Protein AF-A0A964UTZ8-F1 (afdb_monomer)

Mean predicted aligned error: 3.8 Å

Structure (mmCIF, N/CA/C/O backbone):
data_AF-A0A964UTZ8-F1
#
_entry.id   AF-A0A964UTZ8-F1
#
loop_
_atom_site.group_PDB
_atom_site.id
_atom_site.type_symbol
_atom_site.label_atom_id
_atom_site.label_alt_id
_atom_site.label_comp_id
_atom_site.label_asym_id
_atom_site.label_entity_id
_atom_site.label_seq_id
_atom_site.pdbx_PDB_ins_code
_atom_site.Cartn_x
_atom_site.Cartn_y
_atom_site.Cartn_z
_atom_site.occupancy
_atom_site.B_iso_or_equiv
_atom_site.auth_seq_id
_atom_site.auth_comp_id
_atom_site.auth_asym_id
_atom_site.auth_atom_id
_atom_site.pdbx_PDB_model_num
ATOM 1 N N . MET A 1 1 ? 24.484 1.151 -11.128 1.00 44.31 1 MET A N 1
ATOM 2 C CA . MET A 1 1 ? 23.427 1.980 -10.517 1.00 44.31 1 MET A CA 1
ATOM 3 C C . MET A 1 1 ? 23.391 1.582 -9.063 1.00 44.31 1 MET A C 1
ATOM 5 O O . MET A 1 1 ? 23.318 0.391 -8.809 1.00 44.31 1 MET A O 1
ATOM 9 N N . ALA A 1 2 ? 23.654 2.542 -8.178 1.00 41.22 2 ALA A N 1
ATOM 10 C CA . ALA A 1 2 ? 23.951 2.320 -6.766 1.00 41.22 2 ALA A CA 1
ATOM 11 C C . ALA A 1 2 ? 22.867 1.490 -6.064 1.00 41.22 2 ALA A C 1
ATOM 13 O O . ALA A 1 2 ? 21.696 1.602 -6.424 1.00 41.22 2 ALA A O 1
ATOM 14 N N . ASP A 1 3 ? 23.294 0.695 -5.081 1.00 51.69 3 ASP A N 1
ATOM 15 C CA . ASP A 1 3 ? 22.469 -0.095 -4.168 1.00 51.69 3 ASP A CA 1
ATOM 16 C C . ASP A 1 3 ? 21.373 0.770 -3.526 1.00 51.69 3 ASP A C 1
ATOM 18 O O . ASP A 1 3 ? 21.547 1.355 -2.458 1.00 51.69 3 ASP A O 1
ATOM 22 N N . LEU A 1 4 ? 20.227 0.887 -4.198 1.00 59.75 4 LEU A N 1
ATOM 23 C CA . LEU A 1 4 ? 19.010 1.436 -3.621 1.00 59.75 4 LEU A CA 1
ATOM 24 C C . LEU A 1 4 ? 18.435 0.377 -2.684 1.00 59.75 4 LEU A C 1
ATOM 26 O O . LEU A 1 4 ? 17.531 -0.379 -3.041 1.00 59.75 4 LEU A O 1
ATOM 30 N N . ASP A 1 5 ? 18.997 0.301 -1.483 1.00 66.44 5 ASP A N 1
ATOM 31 C CA . ASP A 1 5 ? 18.480 -0.558 -0.429 1.00 66.44 5 ASP A CA 1
ATOM 32 C C . ASP A 1 5 ? 17.278 0.105 0.253 1.00 66.44 5 ASP A C 1
ATOM 34 O O . ASP A 1 5 ? 17.351 0.609 1.371 1.00 66.44 5 ASP A O 1
ATOM 38 N N . PHE A 1 6 ? 16.133 0.113 -0.434 1.00 66.94 6 PHE A N 1
ATOM 39 C CA . PHE A 1 6 ? 14.863 0.543 0.159 1.00 66.94 6 PHE A CA 1
ATOM 40 C C . PHE A 1 6 ? 14.453 -0.323 1.368 1.00 66.94 6 PHE A C 1
ATOM 42 O O . PHE A 1 6 ? 13.616 0.117 2.156 1.00 66.94 6 PHE A O 1
ATOM 49 N N . ALA A 1 7 ? 15.037 -1.522 1.522 1.00 61.22 7 ALA A N 1
ATOM 50 C CA . ALA A 1 7 ? 14.761 -2.450 2.616 1.00 61.22 7 ALA A CA 1
ATOM 51 C C . ALA A 1 7 ? 15.514 -2.101 3.908 1.00 61.22 7 ALA A C 1
ATOM 53 O O . ALA A 1 7 ? 14.969 -2.267 4.996 1.00 61.22 7 ALA A O 1
ATOM 54 N N . GLY A 1 8 ? 16.725 -1.551 3.803 1.00 70.56 8 GLY A N 1
ATOM 55 C CA . GLY A 1 8 ? 17.558 -1.183 4.952 1.00 70.56 8 GLY A CA 1
ATOM 56 C C . GLY A 1 8 ? 17.317 0.213 5.541 1.00 70.56 8 GLY A C 1
ATOM 57 O O . GLY A 1 8 ? 17.865 0.524 6.596 1.00 70.56 8 GLY A O 1
ATOM 58 N N . VAL A 1 9 ? 16.523 1.068 4.885 1.00 83.12 9 VAL A N 1
ATOM 59 C CA . VAL A 1 9 ? 16.365 2.487 5.270 1.00 83.12 9 VAL A CA 1
ATOM 60 C C . VAL A 1 9 ? 15.151 2.743 6.162 1.00 83.12 9 VAL A C 1
ATOM 62 O O . VAL A 1 9 ? 14.118 2.088 6.021 1.00 83.12 9 VAL A O 1
ATOM 65 N N . SER A 1 10 ? 15.228 3.747 7.037 1.00 87.94 10 SER A N 1
ATOM 66 C CA . SER A 1 10 ? 14.084 4.204 7.845 1.00 87.94 10 SER A CA 1
ATOM 67 C C . SER A 1 10 ? 12.892 4.662 6.978 1.00 87.94 10 SER A C 1
ATOM 69 O O . SER A 1 10 ? 13.068 4.987 5.798 1.00 87.94 10 SER A O 1
ATOM 71 N N . PRO A 1 11 ? 11.656 4.715 7.516 1.00 88.25 11 PRO A N 1
ATOM 72 C CA . PRO A 1 11 ? 10.505 5.239 6.777 1.00 88.25 11 PRO A CA 1
ATOM 73 C C . PRO A 1 11 ? 10.695 6.685 6.281 1.00 88.25 11 PRO A C 1
ATOM 75 O O . PRO A 1 11 ? 10.255 7.025 5.181 1.00 88.25 11 PRO A O 1
ATOM 78 N N . GLU A 1 12 ? 11.386 7.530 7.047 1.00 91.00 12 GLU A N 1
ATOM 79 C CA . GLU A 1 12 ? 11.706 8.914 6.682 1.00 91.00 12 GLU A CA 1
ATOM 80 C C . GLU A 1 12 ? 12.733 8.981 5.546 1.00 91.00 12 GLU A C 1
ATOM 82 O O . GLU A 1 12 ? 12.575 9.757 4.602 1.00 91.00 12 GLU A O 1
ATOM 87 N N . GLU A 1 13 ? 13.783 8.159 5.601 1.00 90.81 13 GLU A N 1
ATOM 88 C CA . GLU A 1 13 ? 14.754 8.043 4.507 1.00 90.81 13 GLU A CA 1
ATOM 89 C C . GLU A 1 13 ? 14.099 7.496 3.241 1.00 90.81 13 GLU A C 1
ATOM 91 O O . GLU A 1 13 ? 14.304 8.058 2.166 1.00 90.81 13 GLU A O 1
ATOM 96 N N . PHE A 1 14 ? 13.245 6.476 3.363 1.00 90.50 14 PHE A N 1
ATOM 97 C CA . PHE A 1 14 ? 12.430 5.973 2.258 1.00 90.50 14 PHE A CA 1
ATOM 98 C C . PHE A 1 14 ? 11.631 7.108 1.603 1.00 90.50 14 PHE A C 1
ATOM 100 O O . PHE A 1 14 ? 11.675 7.278 0.383 1.00 90.50 14 PHE A O 1
ATOM 107 N N . ALA A 1 15 ? 10.967 7.949 2.401 1.00 92.38 15 ALA A N 1
ATOM 108 C CA . ALA A 1 15 ? 10.220 9.087 1.878 1.00 92.38 15 ALA A CA 1
ATOM 109 C C . ALA A 1 15 ? 11.103 10.131 1.188 1.00 92.38 15 ALA A C 1
ATOM 111 O O . ALA A 1 15 ? 10.713 10.656 0.141 1.00 92.38 15 ALA A O 1
ATOM 112 N N . LYS A 1 16 ? 12.305 10.401 1.704 1.00 93.31 16 LYS A N 1
ATOM 113 C CA . LYS A 1 16 ? 13.272 11.297 1.050 1.00 93.31 16 LYS A CA 1
ATOM 114 C C . LYS A 1 16 ? 13.779 10.736 -0.276 1.00 93.31 16 LYS A C 1
ATOM 116 O O . LYS A 1 16 ? 13.853 11.486 -1.248 1.00 93.31 16 LYS A O 1
ATOM 121 N N . ILE A 1 17 ? 14.069 9.436 -0.343 1.00 92.31 17 ILE A N 1
ATOM 122 C CA . ILE A 1 17 ? 14.494 8.774 -1.583 1.00 92.31 17 ILE A CA 1
ATOM 123 C C . ILE A 1 17 ? 13.378 8.872 -2.627 1.00 92.31 17 ILE A C 1
ATOM 125 O O . ILE A 1 17 ? 13.614 9.366 -3.726 1.00 92.31 17 ILE A O 1
ATOM 129 N N . VAL A 1 18 ? 12.141 8.499 -2.275 1.00 93.88 18 VAL A N 1
ATOM 130 C CA . VAL A 1 18 ? 10.993 8.574 -3.199 1.00 93.88 18 VAL A CA 1
ATOM 131 C C . VAL A 1 18 ? 10.729 10.011 -3.668 1.00 93.88 18 VAL A C 1
ATOM 133 O O . VAL A 1 18 ? 10.370 10.221 -4.825 1.00 93.88 18 VAL A O 1
ATOM 136 N N . LYS A 1 19 ? 10.936 11.015 -2.805 1.00 94.88 19 LYS A N 1
ATOM 137 C CA . LYS A 1 19 ? 10.806 12.441 -3.157 1.00 94.88 19 LYS A CA 1
ATOM 138 C C . LYS A 1 19 ? 11.844 12.890 -4.186 1.00 94.88 19 LYS A C 1
ATOM 140 O O . LYS A 1 19 ? 11.538 13.749 -5.010 1.00 94.88 19 LYS A O 1
ATOM 145 N N . GLY A 1 20 ? 13.052 12.329 -4.125 1.00 94.38 20 GLY A N 1
ATOM 146 C CA . GLY A 1 20 ? 14.144 12.622 -5.052 1.00 94.38 20 GLY A CA 1
ATOM 147 C C . GLY A 1 20 ? 13.994 11.973 -6.430 1.00 94.38 20 GLY A C 1
ATOM 148 O O . GLY A 1 20 ? 14.664 12.406 -7.361 1.00 94.38 20 GLY A O 1
ATOM 149 N N .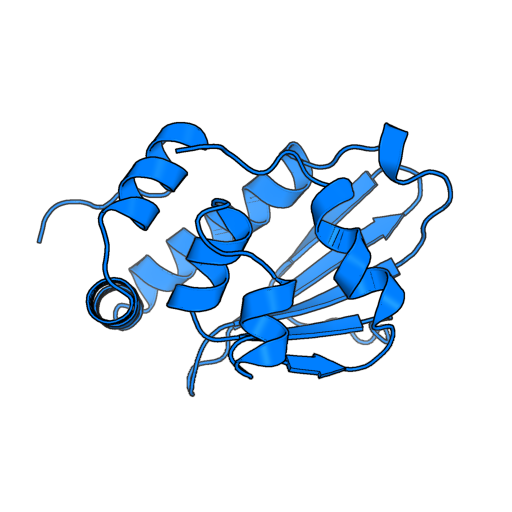 LEU A 1 21 ? 13.116 10.975 -6.574 1.00 93.94 21 LEU A N 1
ATOM 150 C CA . LEU A 1 21 ? 12.923 10.232 -7.818 1.00 93.94 21 LEU A CA 1
ATOM 151 C C . LEU A 1 21 ? 11.701 10.730 -8.609 1.00 93.94 21 LEU A C 1
ATOM 153 O O . LEU A 1 21 ? 10.586 10.912 -8.101 1.00 93.94 21 LEU A O 1
ATOM 157 N N . SER A 1 22 ? 11.882 10.891 -9.915 1.00 95.81 22 SER A N 1
ATOM 158 C CA . SER A 1 22 ? 10.786 11.084 -10.861 1.00 95.81 22 SER A CA 1
ATOM 159 C C . SER A 1 22 ? 9.967 9.797 -11.038 1.00 95.81 22 SER A C 1
ATOM 161 O O . SER A 1 22 ? 10.434 8.690 -10.773 1.00 95.81 22 SER A O 1
ATOM 163 N N . ASN A 1 23 ? 8.732 9.917 -11.548 1.00 94.19 23 ASN A N 1
ATOM 164 C CA . ASN A 1 23 ? 7.931 8.731 -11.897 1.00 94.19 23 ASN A CA 1
ATOM 165 C C . ASN A 1 23 ? 8.664 7.830 -12.903 1.00 94.19 23 ASN A C 1
ATOM 167 O O . ASN A 1 23 ? 8.541 6.613 -12.834 1.00 94.19 23 ASN A O 1
ATOM 171 N N . LYS A 1 24 ? 9.413 8.430 -13.839 1.00 94.69 24 LYS A N 1
ATOM 172 C CA . LYS A 1 24 ? 10.159 7.696 -14.860 1.00 94.69 24 LYS A CA 1
ATOM 173 C C . LYS A 1 24 ? 11.262 6.849 -14.228 1.00 94.69 24 LYS A C 1
ATOM 175 O O . LYS A 1 24 ? 11.339 5.671 -14.542 1.00 94.69 24 LYS A O 1
ATOM 180 N N . GLU A 1 25 ? 12.044 7.419 -13.315 1.00 94.69 25 GLU A N 1
ATOM 181 C CA . GLU A 1 25 ? 13.115 6.693 -12.621 1.00 94.69 25 GLU A CA 1
ATOM 182 C C . GLU A 1 25 ? 12.561 5.560 -11.755 1.00 94.69 25 GLU A C 1
ATOM 184 O O . GLU A 1 25 ? 13.064 4.444 -11.832 1.00 94.69 25 GLU A O 1
ATOM 189 N N . ILE A 1 26 ? 11.484 5.800 -10.991 1.00 93.75 26 ILE A N 1
ATOM 1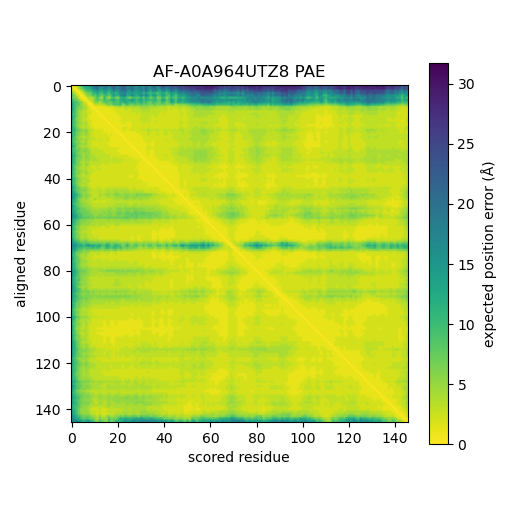90 C CA . ILE A 1 26 ? 10.840 4.733 -10.206 1.00 93.75 26 ILE A CA 1
ATOM 191 C C . ILE A 1 26 ? 10.374 3.596 -11.122 1.00 93.75 26 ILE A C 1
ATOM 193 O O . ILE A 1 26 ? 10.628 2.430 -10.836 1.00 93.75 26 ILE A O 1
ATOM 197 N N . ASN A 1 27 ? 9.727 3.926 -12.240 1.00 93.56 27 ASN A N 1
ATOM 198 C CA . ASN A 1 27 ? 9.237 2.919 -13.177 1.00 93.56 27 ASN A CA 1
ATOM 199 C C . ASN A 1 27 ? 10.377 2.197 -13.915 1.00 93.56 27 ASN A C 1
ATOM 201 O O . ASN A 1 27 ? 10.211 1.043 -14.290 1.00 93.56 27 ASN A O 1
ATOM 205 N N . GLU A 1 28 ? 11.526 2.842 -14.133 1.00 92.31 28 GLU A N 1
ATOM 206 C CA . GLU A 1 28 ? 12.727 2.193 -14.671 1.00 92.31 28 GLU A CA 1
ATOM 207 C C . GLU A 1 28 ? 13.340 1.220 -13.659 1.00 92.31 28 GLU A C 1
ATOM 209 O O . GLU A 1 28 ? 13.676 0.101 -14.039 1.00 92.31 28 GLU A O 1
ATOM 214 N N . ILE A 1 29 ? 13.405 1.599 -12.379 1.00 90.06 29 ILE A N 1
ATOM 215 C CA . ILE A 1 29 ? 13.835 0.725 -11.276 1.00 90.06 29 ILE A CA 1
ATOM 216 C C . ILE A 1 29 ? 12.895 -0.480 -11.146 1.00 90.06 29 ILE A C 1
ATOM 218 O O . ILE A 1 29 ? 13.355 -1.610 -11.009 1.00 90.06 29 ILE A O 1
ATOM 222 N N . ALA A 1 30 ? 11.583 -0.258 -11.251 1.00 91.94 30 ALA A N 1
ATOM 223 C CA . ALA A 1 30 ? 10.574 -1.311 -11.150 1.00 91.94 30 ALA A CA 1
ATOM 224 C C . ALA A 1 30 ? 10.646 -2.358 -12.282 1.00 91.94 30 ALA A C 1
ATOM 226 O O . ALA A 1 30 ? 10.010 -3.402 -12.181 1.00 91.94 30 ALA A O 1
ATOM 227 N N . ARG A 1 31 ? 11.423 -2.130 -13.351 1.00 91.88 31 ARG A N 1
ATOM 228 C CA . ARG A 1 31 ? 11.654 -3.149 -14.394 1.00 91.88 31 ARG A CA 1
ATOM 229 C C . ARG A 1 31 ? 12.562 -4.284 -13.932 1.00 91.88 31 ARG A C 1
ATOM 231 O O . ARG A 1 31 ? 12.548 -5.344 -14.549 1.00 91.88 31 ARG A O 1
ATOM 238 N N . ASP A 1 32 ? 13.358 -4.067 -12.890 1.00 92.12 32 ASP A N 1
ATOM 239 C CA . ASP A 1 32 ? 14.089 -5.143 -12.232 1.00 92.12 32 ASP A CA 1
ATOM 240 C C . ASP A 1 32 ? 13.120 -5.893 -11.307 1.00 92.12 32 ASP A C 1
ATOM 242 O O . ASP A 1 32 ? 12.750 -5.399 -10.242 1.00 92.12 32 ASP A O 1
ATOM 246 N N . GLU A 1 33 ? 12.677 -7.080 -11.728 1.00 90.88 33 GLU A N 1
ATOM 247 C CA . GLU A 1 33 ? 11.677 -7.872 -11.002 1.00 90.88 33 GLU A CA 1
ATOM 248 C C . GLU A 1 33 ? 12.140 -8.266 -9.592 1.00 90.88 33 GLU A C 1
ATOM 250 O O . GLU A 1 33 ? 11.336 -8.280 -8.654 1.00 90.88 33 GLU A O 1
ATOM 255 N N . VAL A 1 34 ? 13.436 -8.549 -9.419 1.00 91.25 34 VAL A N 1
ATOM 256 C CA . VAL A 1 34 ? 14.004 -8.957 -8.127 1.00 91.25 34 VAL A CA 1
ATOM 257 C C . VAL A 1 34 ? 14.008 -7.771 -7.173 1.00 91.25 34 VAL A C 1
ATOM 259 O O . VAL A 1 34 ? 13.557 -7.886 -6.030 1.00 91.25 34 VAL A O 1
ATOM 262 N N . LEU A 1 35 ? 14.480 -6.614 -7.639 1.00 89.88 35 LEU A N 1
ATOM 263 C CA . LEU A 1 35 ? 14.479 -5.395 -6.842 1.00 89.88 35 LEU A CA 1
ATOM 264 C C . LEU A 1 35 ? 13.051 -4.940 -6.532 1.00 89.88 35 LEU A C 1
ATOM 266 O O . LEU A 1 35 ? 12.740 -4.654 -5.378 1.00 89.88 35 LEU A O 1
ATOM 270 N N . ARG A 1 36 ? 12.163 -4.939 -7.530 1.00 92.81 36 ARG A N 1
ATOM 271 C CA . ARG A 1 36 ? 10.753 -4.577 -7.368 1.00 92.81 36 ARG A CA 1
ATOM 272 C C . ARG A 1 36 ? 10.069 -5.428 -6.304 1.00 92.81 36 ARG A C 1
ATOM 274 O O . ARG A 1 36 ? 9.434 -4.876 -5.409 1.00 92.81 36 ARG A O 1
ATOM 281 N N . THR A 1 37 ? 10.226 -6.749 -6.368 1.00 92.62 37 THR A N 1
ATOM 282 C CA . THR A 1 37 ? 9.629 -7.676 -5.393 1.00 92.62 37 THR A CA 1
ATOM 283 C C . THR A 1 37 ? 10.115 -7.369 -3.979 1.00 92.62 37 THR A C 1
ATOM 285 O O . THR A 1 37 ? 9.311 -7.272 -3.054 1.00 92.62 37 THR A O 1
ATOM 288 N N . ARG A 1 38 ? 11.421 -7.124 -3.806 1.00 91.44 38 ARG A N 1
ATOM 289 C CA . ARG A 1 38 ? 11.998 -6.746 -2.505 1.00 91.44 38 ARG A CA 1
ATOM 290 C C . ARG A 1 38 ? 11.441 -5.422 -1.980 1.00 91.44 38 ARG A C 1
ATOM 292 O O . ARG A 1 38 ? 11.112 -5.334 -0.801 1.00 91.44 38 ARG A O 1
ATOM 299 N N . VAL A 1 39 ? 11.315 -4.409 -2.840 1.00 91.69 39 VAL A N 1
ATOM 300 C CA . VAL A 1 39 ? 10.759 -3.095 -2.473 1.00 91.69 39 VAL A CA 1
ATOM 301 C C . VAL A 1 39 ? 9.301 -3.221 -2.036 1.00 91.69 39 VAL A C 1
ATOM 303 O O . VAL A 1 39 ? 8.928 -2.680 -0.997 1.00 91.69 39 VAL A O 1
ATOM 306 N N . LEU A 1 40 ? 8.475 -3.942 -2.800 1.00 94.44 40 LEU A N 1
ATOM 307 C CA . LEU A 1 40 ? 7.065 -4.135 -2.462 1.00 94.44 40 LEU A CA 1
ATOM 308 C C . LEU A 1 40 ? 6.912 -4.907 -1.149 1.00 94.44 40 LEU A C 1
ATOM 310 O O . LEU A 1 40 ? 6.186 -4.446 -0.271 1.00 94.44 40 LEU A O 1
ATOM 314 N N . ALA A 1 41 ? 7.637 -6.017 -0.983 1.00 92.69 41 ALA A N 1
ATOM 315 C CA . ALA A 1 41 ? 7.612 -6.810 0.243 1.00 92.69 41 ALA A CA 1
ATOM 316 C C . ALA A 1 41 ? 7.980 -5.974 1.479 1.00 92.69 41 ALA A C 1
ATOM 318 O O . ALA A 1 41 ? 7.298 -6.055 2.501 1.00 92.69 41 ALA A O 1
ATOM 319 N N . GLU A 1 42 ? 9.001 -5.120 1.378 1.00 91.75 42 GLU A N 1
ATOM 320 C CA . GLU A 1 42 ? 9.379 -4.219 2.466 1.00 91.75 42 GLU A CA 1
ATOM 321 C C . GLU A 1 42 ? 8.268 -3.207 2.785 1.00 91.75 42 GLU A C 1
ATOM 323 O O . GLU A 1 42 ? 7.865 -3.062 3.941 1.00 91.75 42 GLU A O 1
ATOM 328 N N . VAL A 1 43 ? 7.763 -2.494 1.774 1.00 93.00 43 VAL A N 1
ATOM 329 C CA . VAL A 1 43 ? 6.742 -1.451 1.964 1.00 93.00 43 VAL A CA 1
ATOM 330 C C . VAL A 1 43 ? 5.470 -2.041 2.576 1.00 93.00 43 VAL A C 1
ATOM 332 O O . VAL A 1 43 ? 4.927 -1.489 3.534 1.00 93.00 43 VAL A O 1
ATOM 335 N N . PHE A 1 44 ? 5.016 -3.188 2.074 1.00 94.38 44 PHE A N 1
ATOM 336 C CA . PHE A 1 44 ? 3.868 -3.900 2.627 1.00 94.38 44 PHE A CA 1
ATOM 337 C C . PHE A 1 44 ? 4.149 -4.447 4.034 1.00 94.38 44 PHE A C 1
ATOM 339 O O . PHE A 1 44 ? 3.285 -4.357 4.905 1.00 94.38 44 PHE A O 1
ATOM 346 N N . GLY A 1 45 ? 5.370 -4.911 4.313 1.00 91.50 45 GLY A N 1
ATOM 347 C CA . GLY A 1 45 ? 5.796 -5.291 5.663 1.00 91.50 45 GLY A CA 1
ATOM 348 C C . GLY A 1 45 ? 5.750 -4.128 6.665 1.00 91.50 45 GLY A C 1
ATOM 349 O O . GLY A 1 45 ? 5.412 -4.325 7.836 1.00 91.50 45 GLY A O 1
ATOM 350 N N . ARG A 1 46 ? 6.024 -2.897 6.213 1.00 89.50 46 ARG A N 1
ATOM 351 C CA . ARG A 1 46 ? 5.918 -1.676 7.033 1.00 89.50 46 ARG A CA 1
ATOM 352 C C . ARG A 1 46 ? 4.479 -1.263 7.306 1.00 89.50 46 ARG A C 1
ATOM 354 O O . ARG A 1 46 ? 4.220 -0.787 8.408 1.00 89.50 46 ARG A O 1
ATOM 361 N N . MET A 1 47 ? 3.546 -1.487 6.376 1.00 90.25 47 MET A N 1
ATOM 362 C CA . MET A 1 47 ? 2.136 -1.110 6.565 1.00 90.25 47 MET A CA 1
ATOM 363 C C . MET A 1 47 ? 1.544 -1.680 7.859 1.00 90.25 47 MET A C 1
ATOM 365 O O . MET A 1 47 ? 0.858 -0.960 8.578 1.00 90.25 47 MET A O 1
ATOM 369 N N . GLY A 1 48 ? 1.850 -2.938 8.198 1.00 87.00 48 GLY A N 1
ATOM 370 C CA . GLY A 1 48 ? 1.400 -3.537 9.460 1.00 87.00 48 GLY A CA 1
ATOM 371 C C . GLY A 1 48 ? 1.967 -2.829 10.698 1.00 87.00 48 GLY A C 1
ATOM 372 O O . GLY A 1 48 ? 1.256 -2.641 11.679 1.00 87.00 48 GLY A O 1
ATOM 373 N N . ARG A 1 49 ? 3.228 -2.376 10.641 1.00 88.94 49 ARG A N 1
ATOM 374 C CA . ARG A 1 49 ? 3.907 -1.658 11.741 1.00 88.94 49 ARG A CA 1
ATOM 375 C C . ARG A 1 49 ? 3.451 -0.207 11.881 1.00 88.94 49 ARG A C 1
ATOM 377 O O . ARG A 1 49 ? 3.498 0.335 12.975 1.00 88.94 49 ARG A O 1
ATOM 384 N N . GLN A 1 50 ? 3.054 0.414 10.775 1.00 92.25 50 GLN A N 1
ATOM 385 C CA . GLN A 1 50 ? 2.571 1.795 10.728 1.00 92.25 50 GLN A CA 1
ATOM 386 C C . GLN A 1 50 ? 1.075 1.901 11.027 1.00 92.25 50 GLN A C 1
ATOM 388 O O . GLN A 1 50 ? 0.540 3.003 11.043 1.00 92.25 50 GLN A O 1
ATOM 393 N N . PHE A 1 51 ? 0.376 0.781 11.212 1.00 95.69 51 PHE A N 1
ATOM 394 C CA . PHE A 1 51 ? -1.052 0.793 11.480 1.00 95.69 51 PHE A CA 1
ATOM 395 C C . PHE A 1 51 ? -1.373 1.430 12.839 1.00 95.69 51 PHE A C 1
ATOM 397 O O . PHE A 1 51 ? -0.737 1.139 13.849 1.00 95.69 51 PHE A O 1
ATOM 404 N N . ARG A 1 52 ? -2.411 2.266 12.845 1.00 95.81 52 ARG A N 1
ATOM 405 C CA . ARG A 1 52 ? -2.901 3.032 13.988 1.00 95.81 52 ARG A CA 1
ATOM 406 C C . ARG A 1 52 ? -4.208 2.433 14.515 1.00 95.81 52 ARG A C 1
ATOM 408 O O . ARG A 1 52 ? -5.289 2.818 14.052 1.00 95.81 52 ARG A O 1
ATOM 415 N N . PRO A 1 53 ? -4.156 1.474 15.455 1.00 94.44 53 PRO A N 1
ATOM 416 C CA . PRO A 1 53 ? -5.354 0.788 15.936 1.00 94.44 53 PRO A CA 1
ATOM 417 C C . PRO A 1 53 ? -6.375 1.742 16.568 1.00 94.44 53 PRO A C 1
ATOM 419 O O . PRO A 1 53 ? -7.582 1.546 16.431 1.00 94.44 53 PRO A O 1
ATOM 422 N N . GLU A 1 54 ? -5.914 2.819 17.202 1.00 94.31 54 GLU A N 1
ATOM 423 C CA . GLU A 1 54 ? -6.759 3.803 17.873 1.00 94.31 54 GLU A CA 1
ATOM 424 C C . GLU A 1 54 ? -7.623 4.626 16.909 1.00 94.31 54 GLU A C 1
ATOM 426 O O . GLU A 1 54 ? -8.673 5.129 17.306 1.00 94.31 54 GLU A O 1
ATOM 431 N N . THR A 1 55 ? -7.219 4.753 15.639 1.00 93.81 55 THR A N 1
ATOM 432 C CA . THR A 1 55 ? -8.018 5.451 14.619 1.00 93.81 55 THR A CA 1
ATOM 433 C C . THR A 1 55 ? -8.938 4.505 13.853 1.00 93.81 55 THR A C 1
ATOM 435 O O . THR A 1 55 ? -9.878 4.969 13.203 1.00 93.81 55 THR A O 1
ATOM 438 N N . ALA A 1 56 ? -8.700 3.192 13.939 1.00 92.44 56 ALA A N 1
ATOM 439 C CA . ALA A 1 56 ? -9.444 2.162 13.221 1.00 92.44 56 ALA A CA 1
ATOM 440 C C . ALA A 1 56 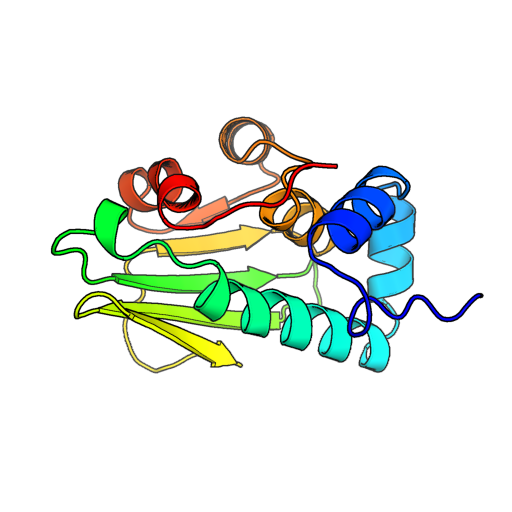? -10.794 1.808 13.860 1.00 92.44 56 ALA A C 1
ATOM 442 O O . ALA A 1 56 ? -11.717 1.418 13.142 1.00 92.44 56 ALA A O 1
ATOM 443 N N . GLY A 1 57 ? -10.943 1.983 15.177 1.00 91.19 57 GLY A N 1
ATOM 444 C CA . GLY A 1 57 ? -12.184 1.669 15.890 1.00 91.19 57 GLY A CA 1
ATOM 445 C C . GLY A 1 57 ? -12.626 0.221 15.648 1.00 91.19 57 GLY A C 1
ATOM 446 O O . GLY A 1 57 ? -11.842 -0.706 15.817 1.00 91.19 57 GLY A O 1
ATOM 447 N N . THR A 1 58 ? -13.876 0.026 15.219 1.00 93.56 58 THR A N 1
ATOM 448 C CA . THR A 1 58 ? -14.455 -1.296 14.906 1.00 93.56 58 THR A CA 1
ATOM 449 C C . THR A 1 58 ? -14.376 -1.652 13.417 1.00 93.56 58 THR A C 1
ATOM 451 O O . THR A 1 58 ? -15.208 -2.409 12.917 1.00 93.56 58 THR A O 1
ATOM 454 N N . LEU A 1 59 ? -13.449 -1.051 12.662 1.00 95.94 59 LEU A N 1
ATOM 455 C CA . LEU A 1 59 ? -13.318 -1.330 11.235 1.00 95.94 59 LEU A CA 1
ATOM 456 C C . LEU A 1 59 ? -12.932 -2.794 10.997 1.00 95.94 59 LEU A C 1
ATOM 458 O O . LEU A 1 59 ? -11.879 -3.248 11.435 1.00 95.94 59 LEU A O 1
ATOM 462 N N . GLU A 1 60 ? -13.738 -3.466 10.180 1.00 97.00 60 GLU A N 1
ATOM 463 C CA . GLU A 1 60 ? -13.370 -4.706 9.511 1.00 97.00 60 GLU A CA 1
ATOM 464 C C . GLU A 1 60 ? -13.380 -4.495 7.998 1.00 97.00 60 GLU A C 1
ATOM 466 O O . GLU A 1 60 ? -14.385 -4.078 7.404 1.00 97.00 60 GLU A O 1
ATOM 471 N N . ALA A 1 61 ? -12.236 -4.738 7.363 1.00 97.94 61 ALA A N 1
ATOM 472 C CA . ALA A 1 61 ? -12.099 -4.598 5.924 1.00 97.94 61 ALA A CA 1
ATOM 473 C C . ALA A 1 61 ? -10.936 -5.424 5.376 1.00 97.94 61 ALA A C 1
ATOM 475 O O . ALA A 1 61 ? -9.837 -5.430 5.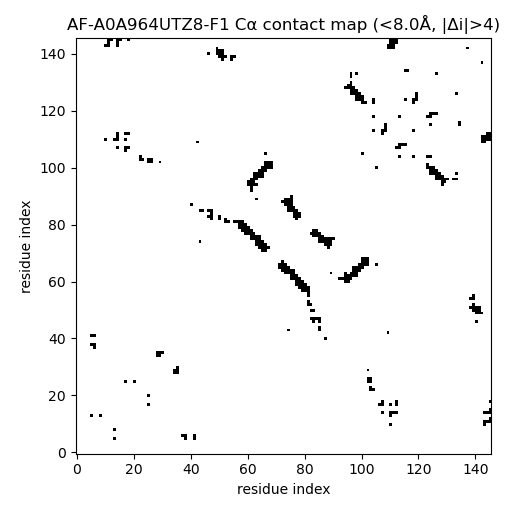928 1.00 97.94 61 ALA A O 1
ATOM 476 N N . LEU A 1 62 ? -11.172 -6.045 4.223 1.00 98.44 62 LEU A N 1
ATOM 477 C CA . LEU A 1 62 ? -10.117 -6.508 3.334 1.00 98.44 62 LEU A CA 1
ATOM 478 C C . LEU A 1 62 ? -9.903 -5.449 2.249 1.00 98.44 62 LEU A C 1
ATOM 480 O O . LEU A 1 62 ? -10.842 -5.101 1.528 1.00 98.44 62 LEU A O 1
ATOM 484 N N . ILE A 1 63 ? -8.681 -4.940 2.145 1.00 98.38 63 ILE A N 1
ATOM 485 C CA . ILE A 1 63 ? -8.253 -4.015 1.098 1.00 98.38 63 ILE A CA 1
ATOM 486 C C . ILE A 1 63 ? -7.335 -4.786 0.158 1.00 98.38 63 ILE A C 1
ATOM 488 O O . ILE A 1 63 ? -6.333 -5.345 0.602 1.00 98.38 63 ILE A O 1
ATOM 492 N N . ARG A 1 64 ? -7.663 -4.802 -1.135 1.00 98.69 64 ARG A N 1
ATOM 493 C CA . ARG A 1 64 ? -6.817 -5.401 -2.172 1.00 98.69 64 ARG A CA 1
ATOM 494 C C . ARG A 1 64 ? -6.051 -4.313 -2.915 1.00 98.69 64 ARG A C 1
ATOM 496 O O . ARG A 1 64 ? -6.632 -3.340 -3.386 1.00 98.69 64 ARG A O 1
ATOM 503 N N . TRP A 1 65 ? -4.751 -4.500 -3.052 1.00 98.44 65 TRP A N 1
ATOM 504 C CA . TRP A 1 65 ? -3.838 -3.616 -3.761 1.00 98.44 65 TRP A CA 1
ATOM 505 C C . TRP A 1 65 ? -3.418 -4.296 -5.052 1.00 98.44 65 TRP A C 1
ATOM 507 O O . TRP A 1 65 ? -3.022 -5.458 -5.037 1.00 98.44 65 TRP A O 1
ATOM 517 N N . LYS A 1 66 ? -3.510 -3.578 -6.166 1.00 98.38 66 LYS A N 1
ATOM 518 C CA . LYS A 1 66 ? -3.028 -4.015 -7.473 1.00 98.38 66 LYS A CA 1
ATOM 519 C C . LYS A 1 66 ? -2.031 -2.969 -7.957 1.00 98.38 66 LYS A C 1
ATOM 521 O O . LYS A 1 66 ? -2.422 -1.842 -8.268 1.00 98.38 66 LYS A O 1
ATOM 526 N N . VAL A 1 67 ? -0.750 -3.317 -7.923 1.00 98.25 67 VAL A N 1
ATOM 527 C CA . VAL A 1 67 ? 0.356 -2.381 -8.138 1.00 98.25 67 VAL A CA 1
ATOM 528 C C . VAL A 1 67 ? 1.107 -2.744 -9.412 1.00 98.25 67 VAL A C 1
ATOM 530 O O . VAL A 1 67 ? 1.534 -3.886 -9.574 1.00 98.25 67 VAL A O 1
ATOM 533 N N . GLY A 1 68 ? 1.302 -1.765 -10.289 1.00 95.31 68 GLY A N 1
ATOM 534 C CA . GLY A 1 68 ? 2.082 -1.882 -11.519 1.00 95.31 68 GLY A CA 1
ATOM 535 C C . GLY A 1 68 ? 1.237 -1.832 -12.791 1.00 95.31 68 GLY A C 1
ATOM 536 O O . GLY A 1 68 ? 0.095 -2.290 -12.832 1.00 95.31 68 GLY A O 1
ATOM 537 N N . ASP A 1 69 ? 1.832 -1.286 -13.852 1.00 84.00 69 ASP A N 1
ATOM 538 C CA . ASP A 1 69 ? 1.208 -1.135 -15.168 1.00 84.00 69 ASP A CA 1
ATOM 539 C C . ASP A 1 69 ? 1.700 -2.250 -16.108 1.00 84.00 69 ASP A C 1
ATOM 541 O O . ASP A 1 69 ? 2.753 -2.146 -16.733 1.00 84.00 69 ASP A O 1
ATOM 545 N N . GLY A 1 70 ? 0.946 -3.351 -16.192 1.00 77.19 70 GLY A N 1
ATOM 546 C CA . GLY A 1 70 ? 1.226 -4.490 -17.084 1.00 77.19 70 GLY A CA 1
ATOM 547 C C . GLY A 1 70 ? 1.884 -5.702 -16.409 1.00 77.19 70 GLY A C 1
ATOM 548 O O . GLY A 1 70 ? 1.590 -6.826 -16.802 1.00 77.19 70 GLY A O 1
ATOM 549 N N . HIS A 1 71 ? 2.674 -5.491 -15.351 1.00 83.88 71 HIS A N 1
ATOM 550 C CA . HIS A 1 71 ? 3.230 -6.543 -14.481 1.00 83.88 71 HIS A CA 1
ATOM 551 C C . HIS A 1 71 ? 2.687 -6.375 -13.059 1.00 83.88 71 HIS A C 1
ATOM 553 O O . HIS A 1 71 ? 3.362 -5.901 -12.144 1.00 83.88 71 HIS A O 1
ATOM 559 N N . GLU A 1 72 ? 1.406 -6.687 -12.898 1.00 93.19 72 GLU A N 1
ATOM 560 C CA . GLU A 1 72 ? 0.665 -6.404 -11.675 1.00 93.19 72 GLU A CA 1
ATOM 561 C C . GLU A 1 72 ? 1.109 -7.305 -10.512 1.00 93.19 72 GLU A C 1
ATOM 563 O O . GLU A 1 72 ? 1.054 -8.529 -10.599 1.00 93.19 72 GLU A O 1
ATOM 568 N N . ALA A 1 73 ? 1.513 -6.685 -9.405 1.00 97.31 73 ALA A N 1
ATOM 569 C CA . ALA A 1 73 ? 1.666 -7.334 -8.113 1.00 97.31 73 ALA A CA 1
ATOM 570 C C . ALA A 1 73 ? 0.380 -7.143 -7.305 1.00 97.31 73 ALA A C 1
ATOM 572 O O . ALA A 1 73 ? -0.182 -6.043 -7.273 1.00 97.31 73 ALA A O 1
ATOM 573 N N . VAL A 1 74 ? -0.078 -8.205 -6.645 1.00 98.12 74 VAL A N 1
ATOM 574 C CA . VAL A 1 74 ? -1.281 -8.167 -5.812 1.00 98.12 74 VAL A CA 1
ATOM 575 C C . VAL A 1 74 ? -0.892 -8.383 -4.361 1.00 98.12 74 VAL A C 1
ATOM 577 O O . VAL A 1 74 ? -0.148 -9.308 -4.059 1.00 98.12 74 VAL A O 1
ATOM 580 N N . TYR A 1 75 ? -1.410 -7.535 -3.482 1.00 98.31 75 TYR A N 1
ATOM 581 C CA . TYR A 1 75 ? -1.293 -7.677 -2.034 1.00 98.31 75 TYR A CA 1
ATOM 582 C C . TYR A 1 75 ? -2.649 -7.430 -1.388 1.00 98.31 75 TYR A C 1
ATOM 584 O O . TYR A 1 75 ? -3.490 -6.697 -1.914 1.00 98.31 75 TYR A O 1
ATOM 592 N N . GLU A 1 76 ? -2.845 -7.989 -0.206 1.00 98.25 76 GLU A N 1
ATOM 593 C CA . GLU A 1 76 ? -4.026 -7.769 0.610 1.00 98.25 76 GLU A CA 1
ATOM 594 C C . GLU A 1 76 ? -3.629 -7.295 1.999 1.00 98.25 76 GLU A C 1
ATOM 596 O O . GLU A 1 76 ? -2.773 -7.888 2.650 1.00 98.25 76 GLU A O 1
ATOM 601 N N . THR A 1 77 ? -4.277 -6.230 2.465 1.00 97.44 77 THR A N 1
ATOM 602 C CA . THR A 1 77 ? -4.203 -5.801 3.863 1.00 97.44 77 THR A CA 1
ATOM 603 C C . THR A 1 77 ? -5.562 -6.019 4.505 1.00 97.44 77 THR A C 1
ATOM 605 O O . THR A 1 77 ? -6.566 -5.474 4.030 1.00 97.44 77 THR A O 1
ATOM 608 N N . ARG A 1 78 ? -5.611 -6.801 5.579 1.00 97.62 78 ARG A N 1
ATOM 609 C CA . ARG A 1 78 ? -6.822 -7.046 6.356 1.00 97.62 78 ARG A CA 1
ATOM 610 C C . ARG A 1 78 ? -6.744 -6.269 7.659 1.00 97.62 78 ARG A C 1
ATOM 612 O O . ARG A 1 78 ? -5.856 -6.512 8.468 1.00 97.62 78 ARG A O 1
ATOM 619 N N . ILE A 1 79 ? -7.702 -5.371 7.857 1.00 97.69 79 ILE A N 1
ATOM 620 C CA . ILE A 1 79 ? -7.924 -4.702 9.135 1.00 97.69 79 ILE A CA 1
ATOM 621 C C . ILE A 1 79 ? -9.051 -5.443 9.847 1.00 97.69 79 ILE A C 1
ATOM 623 O O . ILE A 1 79 ? -10.151 -5.542 9.301 1.00 97.69 79 ILE A O 1
ATOM 627 N N . ALA A 1 80 ? -8.760 -5.995 11.020 1.00 96.56 80 ALA A N 1
ATOM 628 C CA . ALA A 1 80 ? -9.730 -6.656 11.889 1.00 96.56 80 ALA A CA 1
ATOM 629 C C . ALA A 1 80 ? -9.203 -6.679 13.328 1.00 96.56 80 ALA A C 1
ATOM 631 O O . ALA A 1 80 ? -7.995 -6.786 13.540 1.00 96.56 80 ALA A O 1
ATOM 632 N N . GLU A 1 81 ? -10.104 -6.571 14.306 1.00 94.88 81 GLU A N 1
ATOM 633 C CA 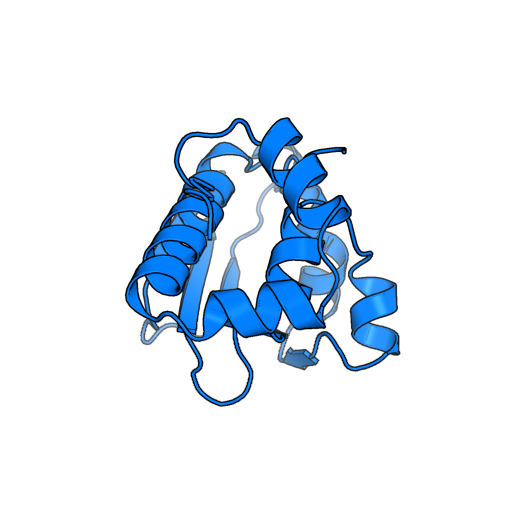. GLU A 1 81 ? -9.773 -6.704 15.737 1.00 94.88 81 GLU A CA 1
ATOM 634 C C . GLU A 1 81 ? -8.633 -5.772 16.201 1.00 94.88 81 GLU A C 1
ATOM 636 O O . GLU A 1 81 ? -7.803 -6.131 17.031 1.00 94.88 81 GLU A O 1
ATOM 641 N N . GLY A 1 82 ? -8.558 -4.561 15.635 1.00 94.19 82 GLY A N 1
ATOM 642 C CA . GLY A 1 82 ? -7.494 -3.606 15.961 1.00 94.19 82 GLY A CA 1
ATOM 643 C C . GLY A 1 82 ? -6.109 -4.014 15.447 1.00 94.19 82 GLY A C 1
ATOM 644 O O . GLY A 1 82 ? -5.104 -3.514 15.940 1.00 94.19 82 GLY A O 1
ATOM 645 N N . THR A 1 83 ? -6.034 -4.893 14.448 1.00 94.62 83 THR A N 1
ATOM 646 C CA . THR A 1 83 ? -4.784 -5.303 13.797 1.00 94.62 83 THR A CA 1
ATOM 647 C C . THR A 1 83 ? -4.846 -5.069 12.293 1.00 94.62 83 THR A C 1
ATOM 649 O O . THR A 1 83 ? -5.928 -5.055 11.706 1.00 94.62 83 THR A O 1
ATOM 652 N N . CYS A 1 84 ? -3.680 -4.895 11.669 1.00 96.62 84 CYS A N 1
ATOM 653 C CA . CYS A 1 84 ? -3.521 -4.891 10.220 1.00 96.62 84 CYS A CA 1
ATOM 654 C C . CYS A 1 84 ? -2.564 -6.018 9.830 1.00 96.62 84 CYS A C 1
ATOM 656 O O . CYS A 1 84 ? -1.376 -5.969 10.153 1.00 96.62 84 CYS A O 1
ATOM 658 N N . THR A 1 85 ? -3.082 -7.040 9.155 1.00 96.44 85 THR A N 1
ATOM 659 C CA . THR A 1 85 ? -2.280 -8.138 8.607 1.00 96.44 85 THR A CA 1
ATOM 660 C C . THR A 1 85 ? -2.113 -7.961 7.109 1.00 96.44 85 THR A C 1
ATOM 662 O O . THR A 1 85 ? -2.997 -7.438 6.431 1.00 96.44 85 THR A O 1
ATOM 665 N N . VAL A 1 86 ? -0.961 -8.377 6.589 1.00 96.50 86 VAL A N 1
ATOM 666 C CA . VAL A 1 86 ? -0.612 -8.211 5.177 1.00 96.50 86 VAL A CA 1
ATOM 667 C C . VAL A 1 86 ? -0.297 -9.567 4.574 1.00 96.50 86 VAL A C 1
ATOM 669 O O . VAL A 1 86 ? 0.384 -10.381 5.192 1.00 96.50 86 VA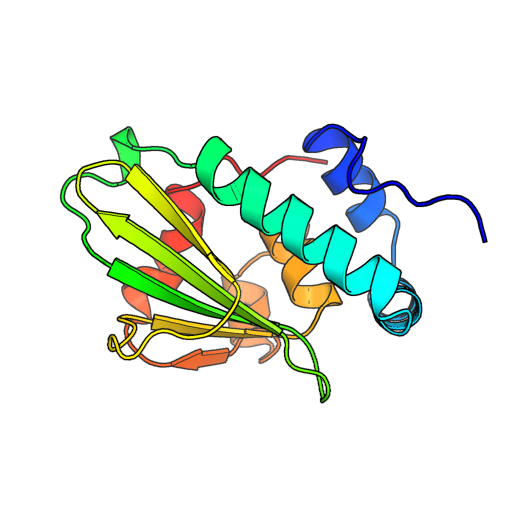L A O 1
ATOM 672 N N . THR A 1 87 ? -0.828 -9.829 3.387 1.00 96.75 87 THR A N 1
ATOM 673 C CA . THR A 1 87 ? -0.630 -11.072 2.639 1.00 96.75 87 THR A CA 1
ATOM 674 C C . THR A 1 87 ? -0.245 -10.727 1.209 1.00 96.75 87 THR A C 1
ATOM 676 O O . THR A 1 87 ? -0.872 -9.875 0.580 1.00 96.75 87 THR A O 1
ATOM 679 N N . GLU A 1 88 ? 0.803 -11.368 0.701 1.00 97.00 88 GLU A N 1
ATOM 680 C CA . GLU A 1 88 ? 1.138 -11.309 -0.719 1.00 97.00 88 GLU A CA 1
ATOM 681 C C . GLU A 1 88 ? 0.180 -12.199 -1.517 1.00 97.00 88 GLU A C 1
ATOM 683 O O . GLU A 1 88 ? -0.151 -13.313 -1.109 1.00 97.00 88 GLU A O 1
ATOM 688 N N . GLY A 1 89 ? -0.260 -11.702 -2.667 1.00 96.50 89 GLY A N 1
ATOM 689 C CA . GLY A 1 89 ? -1.221 -12.364 -3.531 1.00 96.50 89 GLY A CA 1
ATOM 690 C C . GLY A 1 89 ? -2.672 -12.011 -3.214 1.00 96.50 89 GLY A C 1
ATOM 691 O O . GLY A 1 89 ? -2.992 -11.012 -2.567 1.00 96.50 89 GLY A O 1
ATOM 692 N N . ARG A 1 90 ? -3.569 -12.837 -3.754 1.00 96.06 90 ARG A N 1
ATOM 693 C CA . ARG A 1 90 ? -5.021 -12.697 -3.652 1.00 96.06 90 ARG A CA 1
ATOM 694 C C . ARG A 1 90 ? -5.594 -13.874 -2.869 1.00 96.06 90 ARG A C 1
ATOM 696 O O . ARG A 1 90 ? -5.325 -15.016 -3.228 1.00 96.06 90 ARG A O 1
ATOM 703 N N . SER A 1 91 ? -6.454 -13.593 -1.894 1.00 96.25 91 SER A N 1
ATOM 704 C CA . SER A 1 91 ? -7.328 -14.601 -1.291 1.00 96.25 91 SER A CA 1
ATOM 705 C C . SER A 1 91 ? -8.666 -14.725 -2.036 1.00 96.25 91 SER A C 1
ATOM 707 O O . SER A 1 91 ? -9.026 -13.896 -2.882 1.00 96.25 91 SER A O 1
ATOM 709 N N . ASP A 1 92 ? -9.439 -15.754 -1.689 1.00 96.31 92 ASP A N 1
ATOM 710 C CA . ASP A 1 92 ? -10.807 -15.942 -2.190 1.00 96.31 92 ASP A CA 1
ATOM 711 C C . ASP A 1 92 ? -11.822 -14.990 -1.540 1.00 96.31 92 ASP A C 1
ATOM 713 O O . ASP A 1 92 ? -12.965 -14.900 -1.987 1.00 96.31 92 ASP A O 1
ATOM 717 N N . ALA A 1 93 ? -11.422 -14.258 -0.497 1.00 96.44 93 ALA A N 1
ATOM 718 C CA . ALA A 1 93 ? -12.293 -13.298 0.155 1.00 96.44 93 ALA A CA 1
ATOM 719 C C . ALA A 1 93 ? -12.566 -12.084 -0.751 1.00 96.44 93 ALA A C 1
ATOM 721 O O . ALA A 1 93 ? -11.699 -11.604 -1.495 1.00 96.44 93 ALA A O 1
ATOM 722 N N . GLU A 1 94 ? -13.793 -11.571 -0.667 1.00 97.38 94 GLU A N 1
ATOM 723 C CA . GLU A 1 94 ? -14.200 -10.383 -1.410 1.00 97.38 94 GLU A CA 1
ATOM 724 C C . GLU A 1 94 ? -13.626 -9.127 -0.732 1.00 97.38 94 GLU A C 1
ATOM 726 O O . GLU A 1 94 ? -13.905 -8.884 0.450 1.00 97.38 94 GLU A O 1
ATOM 731 N N . PRO A 1 95 ? -12.804 -8.321 -1.430 1.00 98.38 95 PRO A N 1
ATOM 732 C CA . PRO A 1 95 ? -12.273 -7.101 -0.858 1.00 98.38 95 PRO A CA 1
ATOM 733 C C . PRO A 1 95 ? -13.375 -6.051 -0.763 1.00 98.38 95 PRO A C 1
ATOM 735 O O . PRO A 1 95 ? -14.108 -5.794 -1.715 1.00 98.38 95 PRO A O 1
ATOM 738 N N . ARG A 1 96 ? -13.437 -5.355 0.371 1.00 98.50 96 ARG A N 1
ATOM 739 C CA . ARG A 1 96 ? -14.329 -4.202 0.527 1.00 98.50 96 ARG A CA 1
ATOM 740 C C . ARG A 1 96 ? -13.930 -3.063 -0.410 1.00 98.50 96 ARG A C 1
ATOM 742 O O . ARG A 1 96 ? -14.782 -2.306 -0.875 1.00 98.50 96 ARG A O 1
ATOM 749 N N . VAL A 1 97 ? -12.632 -2.940 -0.686 1.00 98.56 97 VAL A N 1
ATOM 750 C CA . VAL A 1 97 ? -12.111 -2.006 -1.679 1.00 98.56 97 VAL A CA 1
ATOM 751 C C . VAL A 1 97 ? -10.870 -2.563 -2.365 1.00 98.56 97 VAL A C 1
ATOM 753 O O . VAL A 1 97 ? -10.020 -3.191 -1.735 1.00 98.56 97 VAL A O 1
ATOM 756 N N . THR A 1 98 ? -10.766 -2.317 -3.668 1.00 98.56 98 THR A N 1
ATOM 757 C CA . THR A 1 98 ? -9.579 -2.597 -4.473 1.00 98.56 98 THR A CA 1
ATOM 758 C C . THR A 1 98 ? -8.974 -1.289 -4.974 1.00 98.56 98 THR A C 1
ATOM 760 O O . THR A 1 98 ? -9.669 -0.480 -5.592 1.00 98.56 98 THR A O 1
ATOM 763 N N . LEU A 1 99 ? -7.680 -1.094 -4.726 1.00 98.31 99 LEU A N 1
ATOM 764 C CA . LEU A 1 99 ? -6.894 0.060 -5.156 1.00 98.31 99 LEU A CA 1
ATOM 765 C C . LEU A 1 99 ? -5.944 -0.366 -6.273 1.00 98.31 99 LEU A C 1
ATOM 767 O O . LEU A 1 99 ? -5.139 -1.275 -6.082 1.00 98.31 99 LEU A O 1
ATOM 771 N N . VAL A 1 100 ? -6.038 0.288 -7.430 1.00 98.19 100 VAL A N 1
ATOM 772 C CA . VAL A 1 100 ? -5.215 -0.018 -8.610 1.00 98.19 100 VAL A CA 1
ATOM 773 C C . VAL A 1 100 ? -4.386 1.203 -8.987 1.00 98.19 100 VAL A C 1
ATOM 775 O O . VAL A 1 100 ? -4.953 2.280 -9.196 1.00 98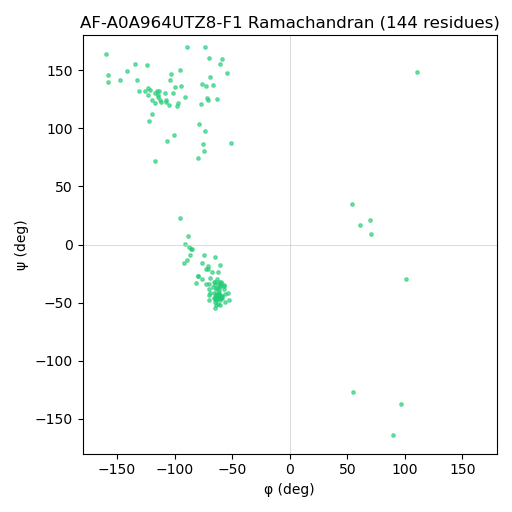.19 100 VAL A O 1
ATOM 778 N N . MET A 1 101 ? -3.066 1.047 -9.073 1.00 98.00 101 MET A N 1
ATOM 779 C CA . MET A 1 101 ? -2.136 2.125 -9.427 1.00 98.00 101 MET A CA 1
ATOM 780 C C . MET A 1 101 ? -0.791 1.581 -9.932 1.00 98.00 101 MET A C 1
ATOM 782 O O . MET A 1 101 ? -0.475 0.416 -9.707 1.00 98.00 101 MET A O 1
ATOM 786 N N . GLY A 1 102 ? 0.015 2.419 -10.586 1.00 97.75 102 GLY A N 1
ATOM 787 C CA . GLY A 1 102 ? 1.384 2.071 -10.986 1.00 97.75 102 GLY A CA 1
ATOM 788 C C . GLY A 1 102 ? 2.368 2.031 -9.808 1.00 97.75 102 GLY A C 1
ATOM 789 O O . GLY A 1 102 ? 2.052 2.475 -8.702 1.00 97.75 102 GLY A O 1
ATOM 790 N N . ASP A 1 103 ? 3.584 1.532 -10.040 1.00 96.56 103 ASP A N 1
ATOM 791 C CA . ASP A 1 103 ? 4.631 1.445 -9.009 1.00 96.56 103 ASP A CA 1
ATOM 792 C C . ASP A 1 103 ? 5.032 2.825 -8.468 1.00 96.56 103 ASP A C 1
ATOM 794 O O . ASP A 1 103 ? 5.090 3.029 -7.255 1.00 96.56 103 ASP A O 1
ATOM 798 N N . ALA A 1 104 ? 5.243 3.808 -9.352 1.00 96.19 104 ALA A N 1
ATOM 799 C CA . ALA A 1 104 ? 5.556 5.180 -8.949 1.00 96.19 104 ALA A CA 1
ATOM 800 C C . ALA A 1 104 ? 4.455 5.809 -8.091 1.00 96.19 104 ALA A C 1
ATOM 802 O O . ALA A 1 104 ? 4.732 6.447 -7.074 1.00 96.19 104 ALA A O 1
ATOM 803 N N . GLU A 1 105 ? 3.205 5.633 -8.500 1.00 97.50 105 GLU A N 1
ATOM 804 C CA . GLU A 1 105 ? 2.030 6.079 -7.767 1.00 97.50 105 GLU A CA 1
ATOM 805 C C . GLU A 1 105 ? 1.953 5.430 -6.380 1.00 97.50 105 GLU A C 1
ATOM 807 O O . GLU A 1 105 ? 1.768 6.141 -5.391 1.00 97.50 105 GLU A O 1
ATOM 812 N N . PHE A 1 106 ? 2.163 4.115 -6.294 1.00 97.00 106 PHE A N 1
ATOM 813 C CA . PHE A 1 106 ? 2.169 3.382 -5.031 1.00 97.00 106 PHE A CA 1
ATOM 814 C C . PHE A 1 106 ? 3.260 3.877 -4.080 1.00 97.00 106 PHE A C 1
ATOM 816 O O . PHE A 1 106 ? 2.947 4.259 -2.951 1.00 97.00 106 PHE A O 1
ATOM 823 N N . LEU A 1 107 ? 4.518 3.954 -4.535 1.00 95.12 107 LEU A N 1
ATOM 824 C CA . LEU A 1 107 ? 5.618 4.418 -3.684 1.00 95.12 107 LEU A CA 1
ATOM 825 C C . LEU A 1 107 ? 5.397 5.855 -3.209 1.00 95.12 107 LEU A C 1
ATOM 827 O O . LEU A 1 107 ? 5.653 6.161 -2.049 1.00 95.12 107 LEU A O 1
ATOM 831 N N . LYS A 1 108 ? 4.863 6.738 -4.060 1.00 95.94 108 LYS A N 1
ATOM 832 C CA . LYS A 1 108 ? 4.562 8.119 -3.659 1.00 95.94 108 LYS A CA 1
ATOM 833 C C . LYS A 1 108 ? 3.398 8.216 -2.681 1.00 95.94 108 LYS A C 1
ATOM 835 O O . LYS A 1 108 ? 3.422 9.093 -1.820 1.00 95.94 108 LYS A O 1
ATOM 840 N N . LEU A 1 109 ? 2.394 7.351 -2.801 1.00 95.25 109 LEU A N 1
ATOM 841 C CA . LEU A 1 109 ? 1.273 7.297 -1.868 1.00 95.25 109 LEU A CA 1
ATOM 842 C C . LEU A 1 109 ? 1.745 6.871 -0.473 1.00 95.25 109 LEU A C 1
ATOM 844 O O . LEU A 1 109 ? 1.521 7.586 0.502 1.00 95.25 109 LEU A O 1
ATOM 848 N N . VAL A 1 110 ? 2.425 5.727 -0.384 1.00 93.38 110 VAL A N 1
ATOM 849 C CA . VAL A 1 110 ? 2.849 5.128 0.895 1.00 93.38 110 VAL A CA 1
ATOM 850 C C . VAL A 1 110 ? 3.978 5.903 1.572 1.00 93.38 110 VAL A C 1
ATOM 852 O O . VAL A 1 110 ? 4.139 5.824 2.784 1.00 93.38 110 VAL A O 1
ATOM 855 N N . SER A 1 111 ? 4.726 6.706 0.814 1.00 93.12 111 SER A N 1
ATOM 856 C CA . SER A 1 111 ? 5.751 7.601 1.348 1.00 93.12 111 SER A CA 1
ATOM 857 C C . SER A 1 111 ? 5.239 9.010 1.683 1.00 93.12 111 SER A C 1
ATOM 859 O O . SER A 1 111 ? 6.049 9.884 1.981 1.00 93.12 111 SER A O 1
ATOM 861 N N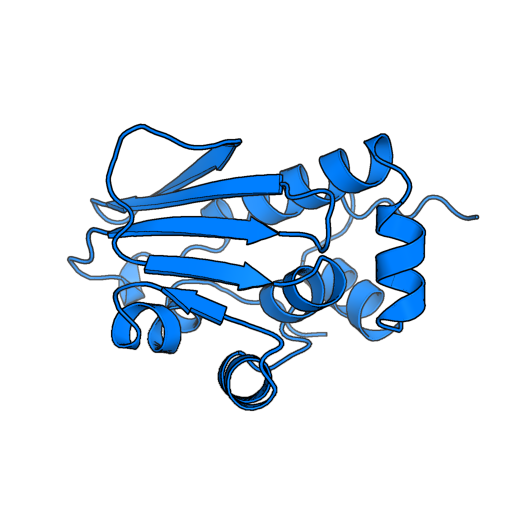 . GLY A 1 112 ? 3.946 9.296 1.487 1.00 93.19 112 GLY A N 1
ATOM 862 C CA . GLY A 1 112 ? 3.368 10.629 1.697 1.00 93.19 112 GLY A CA 1
ATOM 863 C C . GLY A 1 112 ? 3.769 11.699 0.670 1.00 93.19 112 GLY A C 1
ATOM 864 O O . GLY A 1 112 ? 3.445 12.872 0.851 1.00 93.19 112 GLY A O 1
ATOM 865 N N . ASN A 1 113 ? 4.439 11.324 -0.424 1.00 94.81 113 ASN A N 1
ATOM 866 C CA . ASN A 1 113 ? 4.868 12.243 -1.487 1.00 94.81 113 ASN A CA 1
ATOM 867 C C . ASN A 1 113 ? 3.780 12.514 -2.542 1.00 94.81 113 ASN A C 1
ATOM 869 O O . ASN A 1 113 ? 3.985 13.313 -3.458 1.00 94.81 113 ASN A O 1
ATOM 873 N N . SER A 1 114 ? 2.620 11.863 -2.446 1.00 94.38 114 SER A N 1
ATOM 874 C CA . SER A 1 114 ? 1.444 12.199 -3.245 1.00 94.38 114 SER A CA 1
ATOM 875 C C . SER A 1 114 ? 0.158 12.074 -2.441 1.00 94.38 114 SER A C 1
ATOM 877 O O . SER A 1 114 ? 0.040 11.264 -1.526 1.00 94.38 114 SER A O 1
ATOM 879 N N . ASN A 1 115 ? -0.819 12.907 -2.797 1.00 91.94 115 ASN A N 1
ATOM 880 C CA . ASN A 1 115 ? -2.121 12.925 -2.154 1.00 91.94 115 ASN A CA 1
ATOM 881 C C . ASN A 1 115 ? -3.089 11.970 -2.888 1.00 91.94 115 ASN A C 1
ATOM 883 O O . ASN A 1 115 ? -3.285 12.138 -4.097 1.00 91.94 115 ASN A O 1
ATOM 887 N N . PRO A 1 116 ? -3.748 11.024 -2.189 1.00 92.38 116 PRO A N 1
ATOM 888 C CA . PRO A 1 116 ? -4.634 10.039 -2.816 1.00 92.38 116 PRO A CA 1
ATOM 889 C C . PRO A 1 116 ? -5.837 10.663 -3.536 1.00 92.38 116 PRO A C 1
ATOM 891 O O . PRO A 1 116 ? -6.257 10.145 -4.568 1.00 92.38 116 PRO A O 1
ATOM 894 N N . VAL A 1 117 ? -6.366 11.795 -3.053 1.00 92.31 117 VAL A N 1
ATOM 895 C CA . VAL A 1 117 ? -7.478 12.506 -3.711 1.00 92.31 117 VAL A CA 1
ATOM 896 C C . VAL A 1 117 ? -7.024 13.042 -5.065 1.00 92.31 117 VAL A C 1
ATOM 898 O O . VAL A 1 117 ? -7.694 12.827 -6.073 1.00 92.31 117 VAL A O 1
ATOM 901 N N . THR A 1 118 ? -5.849 13.673 -5.121 1.00 93.19 118 THR A N 1
ATOM 902 C CA . THR A 1 118 ? -5.266 14.148 -6.384 1.00 93.19 118 THR A CA 1
ATOM 903 C C . THR A 1 118 ? -4.977 12.987 -7.336 1.00 93.19 118 THR A C 1
ATOM 905 O O . THR A 1 118 ? -5.272 13.080 -8.529 1.00 93.19 118 THR A O 1
ATOM 908 N N . MET A 1 119 ? -4.436 11.873 -6.835 1.00 95.88 119 MET A N 1
ATOM 909 C CA . MET A 1 119 ? -4.180 10.682 -7.653 1.00 95.88 119 MET A CA 1
ATOM 910 C C . MET A 1 119 ? -5.472 10.101 -8.235 1.00 95.88 119 MET A C 1
ATOM 912 O O . MET A 1 119 ? -5.505 9.742 -9.411 1.00 95.88 119 MET A O 1
ATOM 916 N N . PHE A 1 120 ? -6.547 10.055 -7.449 1.00 94.94 120 PHE A N 1
ATOM 917 C CA . PHE A 1 120 ? -7.852 9.595 -7.916 1.00 94.94 120 PHE A CA 1
ATOM 918 C C . PHE A 1 120 ? -8.431 10.526 -8.989 1.00 94.94 120 PHE A C 1
ATOM 920 O O . PHE A 1 120 ? -8.774 10.078 -10.084 1.00 94.94 120 PHE A O 1
ATOM 927 N N . MET A 1 121 ? -8.445 11.838 -8.731 1.00 94.69 121 MET A N 1
ATOM 928 C CA . MET A 1 121 ? -8.935 12.847 -9.681 1.00 94.69 121 MET A CA 1
ATOM 929 C C . MET A 1 121 ? -8.158 12.841 -11.006 1.00 94.69 121 MET A C 1
ATOM 931 O O . MET A 1 121 ? -8.732 13.066 -12.069 1.00 94.69 121 MET A O 1
ATOM 935 N N . THR A 1 122 ? -6.858 12.537 -10.959 1.00 95.94 122 THR A N 1
ATOM 936 C CA . THR A 1 122 ? -5.987 12.422 -12.143 1.00 95.94 122 THR A CA 1
ATOM 937 C C . THR A 1 122 ? -5.973 11.021 -12.764 1.00 95.94 122 THR A C 1
ATOM 939 O O . THR A 1 122 ? -5.203 10.777 -13.691 1.00 95.94 122 THR A O 1
ATOM 942 N N . ARG A 1 123 ? -6.833 10.103 -12.292 1.00 96.19 123 ARG A N 1
ATOM 943 C CA . ARG A 1 123 ? -6.961 8.703 -12.753 1.00 96.19 123 ARG A CA 1
ATOM 944 C C . ARG A 1 123 ? -5.702 7.846 -12.580 1.00 96.19 123 ARG A C 1
ATOM 946 O O . ARG A 1 123 ? -5.602 6.775 -13.176 1.00 96.19 123 ARG A O 1
ATOM 953 N N . LYS A 1 124 ? -4.767 8.304 -11.751 1.00 96.56 124 LYS A N 1
ATOM 954 C CA . LYS A 1 124 ? -3.546 7.595 -11.348 1.00 96.56 124 LYS A CA 1
ATOM 955 C C . LYS A 1 124 ? -3.799 6.550 -10.263 1.00 96.56 124 LYS A C 1
ATOM 957 O O . LYS A 1 124 ? -3.078 5.568 -10.166 1.00 96.56 124 LYS A O 1
ATOM 962 N N . LEU A 1 125 ? -4.841 6.771 -9.468 1.00 97.44 125 LEU A N 1
ATOM 963 C CA . LEU A 1 125 ? -5.419 5.798 -8.553 1.00 97.44 125 LEU A CA 1
ATOM 964 C C . LEU A 1 125 ? -6.819 5.451 -9.058 1.00 97.44 125 LEU A C 1
ATOM 966 O O . LEU A 1 125 ? -7.655 6.341 -9.215 1.00 97.44 125 LEU A O 1
ATOM 970 N N . LYS A 1 126 ? -7.095 4.170 -9.294 1.00 97.62 126 LYS A N 1
ATOM 971 C CA . LYS A 1 126 ? -8.455 3.671 -9.526 1.00 97.62 126 LYS A CA 1
ATOM 972 C C . LYS A 1 126 ? -8.937 2.953 -8.273 1.00 97.62 126 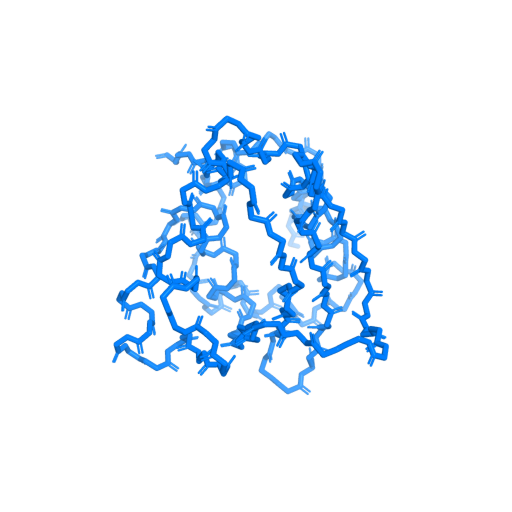LYS A C 1
ATOM 974 O O . LYS A 1 126 ? -8.170 2.247 -7.623 1.00 97.62 126 LYS A O 1
ATOM 979 N N . ILE A 1 127 ? -10.213 3.133 -7.961 1.00 98.00 127 ILE A N 1
ATOM 980 C CA . ILE A 1 127 ? -10.863 2.563 -6.783 1.00 98.00 127 ILE A CA 1
ATOM 981 C C . ILE A 1 127 ? -12.054 1.744 -7.272 1.00 98.00 127 ILE A C 1
ATOM 983 O O . ILE A 1 127 ? -12.872 2.254 -8.038 1.00 98.00 127 ILE A O 1
ATOM 987 N N . ALA A 1 128 ? -12.154 0.495 -6.830 1.00 97.81 128 ALA A N 1
ATOM 988 C CA . ALA A 1 128 ? -13.333 -0.345 -7.018 1.00 97.81 128 ALA A CA 1
ATOM 989 C C . ALA A 1 128 ? -13.870 -0.784 -5.649 1.00 97.81 128 ALA A C 1
ATOM 991 O O . ALA A 1 128 ? -13.090 -1.216 -4.804 1.00 97.81 128 ALA A O 1
ATOM 992 N N . GLY A 1 129 ? -15.183 -0.674 -5.429 1.00 97.88 129 GLY A N 1
ATOM 993 C CA . GLY A 1 129 ? -15.821 -0.961 -4.139 1.00 97.88 129 GLY A CA 1
ATOM 994 C C . GLY A 1 129 ? -16.044 0.297 -3.293 1.00 97.88 129 GLY A C 1
ATOM 995 O O . GLY A 1 129 ? -16.495 1.323 -3.803 1.00 97.88 129 GLY A O 1
ATOM 996 N N . ASP A 1 130 ? -15.758 0.214 -1.994 1.00 97.69 130 ASP A N 1
ATOM 997 C CA . ASP A 1 130 ? -16.048 1.268 -1.016 1.00 97.69 130 ASP A CA 1
ATOM 998 C C . ASP A 1 130 ? -15.096 2.478 -1.141 1.00 97.69 130 ASP A C 1
ATOM 1000 O O . ASP A 1 130 ? -13.985 2.507 -0.604 1.00 97.69 130 ASP A O 1
ATOM 1004 N N . VAL A 1 131 ? -15.559 3.515 -1.843 1.00 94.88 131 VAL A N 1
ATOM 1005 C CA . VAL A 1 131 ? -14.821 4.775 -2.038 1.00 94.88 131 VAL A CA 1
ATOM 1006 C C . VAL A 1 131 ? -14.626 5.545 -0.727 1.00 94.88 131 VAL A C 1
ATOM 1008 O O . VAL A 1 131 ? -13.601 6.207 -0.557 1.00 94.88 131 VAL A O 1
ATOM 1011 N N . ALA A 1 132 ? -15.567 5.455 0.218 1.00 93.12 132 ALA A N 1
ATOM 1012 C CA . ALA A 1 132 ? -15.456 6.150 1.499 1.00 93.12 132 ALA A CA 1
ATOM 1013 C C . ALA A 1 132 ? -14.352 5.534 2.370 1.00 93.12 132 ALA A C 1
ATOM 1015 O O . ALA A 1 132 ? -13.587 6.264 3.006 1.00 93.12 132 ALA A O 1
ATOM 1016 N N . LEU A 1 133 ? -14.217 4.203 2.344 1.00 95.50 133 LEU A N 1
ATOM 1017 C CA . LEU A 1 133 ? -13.089 3.507 2.961 1.00 95.50 133 LEU A CA 1
ATOM 1018 C C . LEU A 1 133 ? -11.760 3.943 2.332 1.00 95.50 133 LEU A C 1
ATOM 1020 O O . LEU A 1 133 ? -10.840 4.302 3.064 1.00 95.50 133 LEU A O 1
ATOM 1024 N N . ALA A 1 134 ? -11.665 3.974 0.998 1.00 95.44 134 ALA A N 1
ATOM 1025 C CA . ALA A 1 134 ? -10.449 4.417 0.309 1.00 95.44 134 ALA A CA 1
ATOM 1026 C C . ALA A 1 134 ? -10.056 5.859 0.665 1.00 95.44 134 ALA A C 1
ATOM 1028 O O . ALA A 1 134 ? -8.890 6.126 0.949 1.00 95.44 134 ALA A O 1
ATOM 1029 N N . ALA A 1 135 ? -11.023 6.781 0.699 1.00 91.12 135 ALA A N 1
ATOM 1030 C CA . ALA A 1 135 ? -10.784 8.179 1.056 1.00 91.12 135 ALA A CA 1
ATOM 1031 C C . ALA A 1 135 ? -10.285 8.347 2.503 1.00 91.12 135 ALA A C 1
ATOM 1033 O O . ALA A 1 135 ? -9.545 9.283 2.799 1.00 91.12 135 ALA A O 1
ATOM 1034 N N . GLY A 1 136 ? -10.685 7.444 3.402 1.00 91.69 136 GLY A N 1
ATOM 1035 C CA . GLY A 1 136 ? -10.260 7.434 4.798 1.00 91.69 136 GLY A CA 1
ATOM 1036 C C . GLY A 1 136 ? -8.984 6.644 5.081 1.00 91.69 136 GLY A C 1
ATOM 1037 O O . GLY A 1 136 ? -8.444 6.794 6.171 1.00 91.69 136 GLY A O 1
ATOM 1038 N N . LEU A 1 137 ? -8.501 5.817 4.149 1.00 92.81 137 LEU A N 1
ATOM 1039 C CA . LEU A 1 137 ? -7.512 4.771 4.427 1.00 92.81 137 LEU A CA 1
ATOM 1040 C C . LEU A 1 137 ? -6.212 5.306 5.043 1.00 92.81 137 LEU A C 1
ATOM 1042 O O . LEU A 1 137 ? -5.672 4.706 5.966 1.00 92.81 137 LEU A O 1
ATOM 1046 N N . THR A 1 138 ? -5.743 6.467 4.586 1.00 91.00 138 THR A N 1
ATOM 1047 C CA . THR A 1 138 ? -4.497 7.086 5.062 1.00 91.00 138 THR A CA 1
ATOM 1048 C C . THR A 1 138 ? -4.515 7.451 6.545 1.00 91.00 138 THR A C 1
ATOM 1050 O O . THR A 1 138 ? -3.454 7.521 7.151 1.00 91.00 138 THR A O 1
ATOM 1053 N N . ARG A 1 139 ? -5.688 7.647 7.167 1.00 92.00 139 ARG A N 1
ATOM 1054 C CA . ARG A 1 139 ? -5.790 7.966 8.607 1.00 92.00 139 ARG A CA 1
ATOM 1055 C C . ARG A 1 139 ? -5.441 6.788 9.516 1.00 92.00 139 ARG A C 1
ATOM 1057 O O . ARG A 1 139 ? -5.212 6.985 10.708 1.00 92.00 139 ARG A O 1
ATOM 1064 N N . TYR A 1 140 ? -5.464 5.579 8.963 1.00 94.31 140 TYR A N 1
ATOM 1065 C CA . TYR A 1 140 ? -5.182 4.343 9.683 1.00 94.31 140 TYR A CA 1
ATOM 1066 C C . TYR A 1 140 ? -3.696 4.000 9.705 1.00 94.31 140 TYR A C 1
ATOM 1068 O O . TYR A 1 140 ? -3.334 2.997 10.305 1.00 94.31 140 TYR A O 1
ATOM 1076 N N . PHE A 1 141 ? -2.844 4.803 9.063 1.00 94.06 141 PHE A N 1
ATOM 1077 C CA . PHE A 1 141 ? -1.416 4.535 8.964 1.00 94.06 141 PHE A CA 1
ATOM 1078 C C . PHE A 1 141 ? -0.589 5.780 9.294 1.00 94.06 141 PHE A C 1
ATOM 1080 O O . PHE A 1 141 ? -0.930 6.895 8.896 1.00 94.06 141 PHE A O 1
ATOM 1087 N N . ASP A 1 142 ? 0.530 5.582 9.982 1.00 92.62 142 ASP A N 1
ATOM 1088 C CA . ASP A 1 142 ? 1.578 6.582 10.153 1.00 92.62 142 ASP A CA 1
ATOM 1089 C C . ASP A 1 142 ? 2.389 6.707 8.863 1.00 92.62 142 ASP A C 1
ATOM 1091 O O . ASP A 1 142 ? 3.409 6.047 8.655 1.00 92.62 142 ASP A O 1
ATOM 1095 N N . ILE A 1 143 ? 1.896 7.559 7.963 1.00 90.25 143 ILE A N 1
ATOM 1096 C CA . ILE A 1 143 ? 2.565 7.848 6.696 1.00 90.25 143 ILE A CA 1
ATOM 1097 C C . ILE A 1 143 ? 3.813 8.702 6.972 1.00 90.25 143 ILE A C 1
ATOM 1099 O O . ILE A 1 143 ? 3.690 9.773 7.583 1.00 90.25 143 ILE A O 1
ATOM 1103 N N . PRO A 1 144 ? 5.003 8.281 6.503 1.00 84.81 144 PRO A N 1
ATOM 1104 C CA . PRO A 1 144 ? 6.231 9.035 6.706 1.00 84.81 144 PRO A CA 1
ATOM 1105 C C . PRO A 1 144 ? 6.164 10.427 6.081 1.00 84.81 144 PRO A C 1
ATOM 1107 O O . PRO A 1 144 ? 5.441 10.671 5.113 1.00 84.81 144 PRO A O 1
ATOM 1110 N N . LYS A 1 145 ? 6.968 11.345 6.617 1.00 78.62 145 LYS A N 1
ATOM 1111 C CA . LYS A 1 145 ? 7.128 12.699 6.079 1.00 78.62 145 LYS A CA 1
ATOM 1112 C C . LYS A 1 145 ? 8.574 12.886 5.630 1.00 78.62 145 LYS A C 1
ATOM 1114 O O . LYS A 1 145 ? 9.492 12.578 6.385 1.00 78.62 145 LYS A O 1
ATOM 1119 N N . ALA A 1 146 ? 8.754 13.375 4.404 1.00 69.25 146 ALA A N 1
ATOM 1120 C CA . ALA A 1 146 ? 10.059 13.632 3.792 1.00 69.25 146 ALA A CA 1
ATOM 1121 C C . ALA A 1 146 ? 10.632 15.011 4.144 1.00 69.25 146 ALA A C 1
ATOM 1123 O O . ALA A 1 146 ? 9.888 16.008 3.975 1.00 69.25 146 ALA A O 1
#

Solvent-accessible surface area (backbone atoms only — not comparable to full-atom values): 7999 Å² total; per-residue (Å²): 132,78,88,78,56,68,69,81,47,54,64,43,54,46,11,42,53,54,66,74,47,53,60,66,56,42,48,57,55,50,68,40,62,70,58,34,52,50,46,50,53,40,56,52,60,43,51,42,73,30,44,37,43,87,68,44,63,88,51,71,42,36,38,33,40,38,36,31,83,90,68,66,46,46,32,30,42,37,35,43,94,58,42,49,48,71,44,85,40,83,74,93,69,81,51,50,22,36,42,38,28,33,56,38,53,48,54,25,46,66,23,53,71,42,55,69,67,60,31,38,78,69,65,50,34,43,79,47,71,44,61,69,57,62,76,49,49,67,71,34,37,68,61,31,68,98

Organism: NCBI:txid1775135

Nearest PDB structures (foldseek):
  8af2-assembly2_B  TM=8.599E-01  e=8.758E-09  Homo sapiens
  4av7-assembly3_E  TM=8.982E-01  e=5.563E-07  Pseudomonas sp. DSM 6611
  2cg2-assembly1_A-2  TM=8.254E-01  e=7.182E-07  Pseudomonas aeruginosa PAO1
  4nur-assembly1_A  TM=7.205E-01  e=9.273E-07  Pseudomonas sp. S9
  2cfz-assembly1_A  TM=6.229E-01  e=8.699E-07  Pseudomonas aeruginosa PAO1

pLDDT: mean 91.88, std 9.52, range [41.22, 98.69]

Radius of gyration: 14.46 Å; Cα contacts (8 Å, |Δi|>4): 233; chains: 1; bounding box: 40×30×35 Å

InterPro domains:
  IPR003033 SCP2 sterol-binding domain [PF02036] (58-141)
  IPR036527 SCP2 sterol-binding domain superfamily [G3DSA:3.30.1050.10] (24-146)
  IPR036527 SCP2 sterol-binding domain superfamily [SSF55718] (39-144)

Secondary structure (DSSP, 8-state):
-----TTTS-HHHHHHHHHHS-HHHHHHHTTSHHHHHHHHHHHHHHHHHTB-HHHHTT--EEEEEEESSSS-EEEEEEEETTEEEEEES--SSPPSEEEEE-HHHHHHHHTTSS-HHHHHHTTSEEEEE-HHHHHHGGGGB-----

Foldseek 3Di:
DDPPPCQPDDLQVLLVVLLPDDLVRQVVQCVPVVSVVSNVVRLLVVQQVFFDLVQCPQDWWKEWEWEADPPTWIKIWTDHPSGTDIDTDDDPDDGQKYKYAYRSLVSCVQQVVDDVVVCVVVVRIDMDHDPVCVNCVPVRGDRHDD

Sequence (146 aa):
MADLDFAGVSPEEFAKIVKGLSNKEINEIARDEVLRTRVLAEVFGRMGRQFRPETAGTLEALIRWKVGDGHEAVYETRIAEGTCTVTEGRSDAEPRVTLVMGDAEFLKLVSGNSNPVTMFMTRKLKIAGDVALAAGLTRYFDIPKA